Protein AF-A0A2N7JQX8-F1 (afdb_monomer_lite)

Organism: Vibrio splendidus (NCBI:txid29497)

Foldseek 3Di:
DVVLVLVQLVCCVVVVDRDPPVSVVVVVVCVVVVVVVVVVVVVVQCVVLVDDPPDDDDPSSVVSVVCCVCVVVVVVVVVVVVCCVPPVPCDPPNSVVSVVVVVVVVVVVVVVVVVVVPPDPDDDDDDDDDDD

Structure (mmCIF, N/CA/C/O backbone):
data_AF-A0A2N7JQX8-F1
#
_entry.id   AF-A0A2N7JQX8-F1
#
loop_
_atom_site.group_PDB
_atom_site.id
_atom_site.type_symbol
_atom_site.label_atom_id
_atom_site.label_alt_id
_atom_site.label_comp_id
_atom_site.label_asym_id
_atom_site.label_entity_id
_atom_site.label_seq_id
_atom_site.pdbx_PDB_ins_code
_atom_site.Cartn_x
_atom_site.Cartn_y
_atom_site.Cartn_z
_atom_site.occupancy
_atom_site.B_iso_or_equiv
_atom_site.auth_seq_id
_atom_site.auth_comp_id
_atom_site.auth_asym_id
_atom_site.auth_atom_id
_atom_site.pdbx_PDB_model_num
ATOM 1 N N . MET A 1 1 ? -12.143 3.657 2.463 1.00 58.44 1 MET A N 1
ATOM 2 C CA . MET A 1 1 ? -12.501 4.388 3.699 1.00 58.44 1 MET A CA 1
ATOM 3 C C . MET A 1 1 ? -13.500 3.610 4.537 1.00 58.44 1 MET A C 1
ATOM 5 O O . MET A 1 1 ? -13.236 3.457 5.716 1.00 58.44 1 MET A O 1
ATOM 9 N N . ILE A 1 2 ? -14.539 3.024 3.929 1.00 75.56 2 ILE A N 1
ATOM 10 C CA . ILE A 1 2 ? -15.515 2.152 4.616 1.00 75.56 2 ILE A CA 1
ATOM 11 C C . ILE A 1 2 ? -14.815 1.015 5.390 1.00 75.56 2 ILE A C 1
ATOM 13 O O . ILE A 1 2 ? -14.908 0.964 6.603 1.00 75.56 2 ILE A O 1
ATOM 17 N N . MET A 1 3 ? -13.924 0.269 4.729 1.00 79.44 3 MET A N 1
ATOM 18 C CA . MET A 1 3 ? -13.133 -0.812 5.351 1.00 79.44 3 MET A CA 1
ATOM 19 C C . MET A 1 3 ? -12.297 -0.402 6.578 1.00 79.44 3 MET A C 1
ATOM 21 O O . MET A 1 3 ? -11.980 -1.238 7.417 1.00 79.44 3 MET A O 1
ATOM 25 N N . VAL A 1 4 ? -11.870 0.864 6.653 1.00 79.12 4 VAL A N 1
ATOM 26 C CA . VAL A 1 4 ? -11.091 1.372 7.795 1.00 79.12 4 VAL A CA 1
ATOM 27 C C . VAL A 1 4 ? -12.031 1.737 8.940 1.00 79.12 4 VAL A C 1
ATOM 29 O O . VAL A 1 4 ? -11.726 1.423 10.087 1.00 79.12 4 VAL A O 1
ATOM 32 N N . ALA A 1 5 ? -13.189 2.328 8.635 1.00 81.75 5 ALA A N 1
ATOM 33 C CA . ALA A 1 5 ? -14.238 2.568 9.621 1.00 81.75 5 ALA A CA 1
ATOM 34 C C . ALA A 1 5 ? -14.723 1.247 10.246 1.00 81.75 5 ALA A C 1
ATOM 36 O O . ALA A 1 5 ? -14.739 1.141 11.467 1.00 81.75 5 ALA A O 1
ATOM 37 N N . ASP A 1 6 ? -14.928 0.199 9.440 1.00 81.69 6 ASP A N 1
ATOM 38 C CA . ASP A 1 6 ? -15.327 -1.131 9.926 1.00 81.69 6 ASP A CA 1
ATOM 39 C C . ASP A 1 6 ? -14.312 -1.717 10.925 1.00 81.69 6 ASP A C 1
ATOM 41 O O . ASP A 1 6 ? -14.673 -2.341 11.926 1.00 81.69 6 ASP A O 1
ATOM 45 N N . THR A 1 7 ? -13.012 -1.499 10.687 1.00 78.19 7 THR A N 1
ATOM 46 C CA . THR A 1 7 ? -11.964 -1.916 11.632 1.00 78.19 7 THR A CA 1
ATOM 47 C C . THR A 1 7 ? -11.912 -1.062 12.898 1.00 78.19 7 THR A C 1
ATOM 49 O O . THR A 1 7 ? -11.523 -1.574 13.948 1.00 78.19 7 THR A O 1
ATOM 52 N N . VAL A 1 8 ? -12.306 0.213 12.827 1.00 80.88 8 VAL A N 1
ATOM 53 C CA . VAL A 1 8 ? -12.420 1.094 14.000 1.00 80.88 8 VAL A CA 1
ATOM 54 C C . VAL A 1 8 ? -13.612 0.680 14.859 1.00 80.88 8 VAL A C 1
ATOM 56 O O . VAL A 1 8 ? -13.453 0.563 16.072 1.00 80.88 8 VAL A O 1
ATOM 59 N N . ASP A 1 9 ? -14.754 0.378 14.244 1.00 81.56 9 ASP A N 1
ATOM 60 C CA . ASP A 1 9 ? -15.951 -0.117 14.930 1.00 81.56 9 ASP A CA 1
ATOM 61 C C . ASP A 1 9 ? -15.685 -1.479 15.596 1.00 81.56 9 ASP A C 1
ATOM 63 O O . ASP A 1 9 ? -16.040 -1.696 16.756 1.00 81.56 9 ASP A O 1
ATOM 67 N N . TYR A 1 10 ? -14.946 -2.373 14.929 1.00 78.31 10 TYR A N 1
ATOM 68 C CA . TYR A 1 10 ? -14.4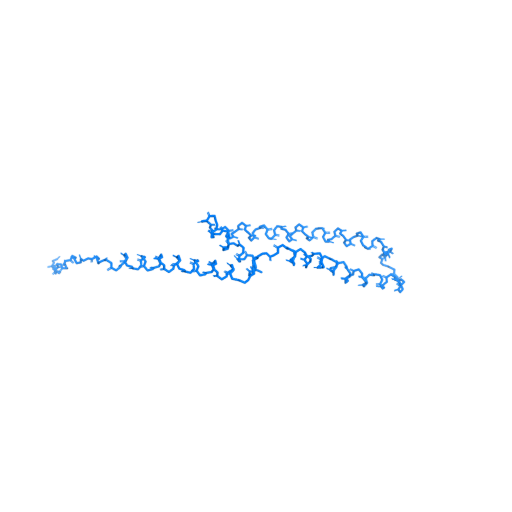57 -3.607 15.553 1.00 78.31 10 TYR A CA 1
ATOM 69 C C . TYR A 1 10 ? -13.516 -3.343 16.744 1.00 78.31 10 TYR A C 1
ATOM 71 O O . TYR A 1 10 ? -13.578 -4.034 17.766 1.00 78.31 10 TYR A O 1
ATOM 79 N N . GLY A 1 11 ? -12.642 -2.340 16.629 1.00 79.62 11 GLY A N 1
ATOM 80 C CA . GLY A 1 11 ? -11.785 -1.888 17.722 1.00 79.62 11 GLY A CA 1
ATOM 81 C C . GLY A 1 11 ? -12.593 -1.377 18.915 1.00 79.62 11 GLY A C 1
ATOM 82 O O . GLY A 1 11 ? -12.306 -1.761 20.046 1.00 79.62 11 GLY A O 1
ATOM 83 N N . GLU A 1 12 ? -13.643 -0.591 18.673 1.00 82.19 12 GLU A N 1
ATOM 84 C CA . GLU A 1 12 ? -14.563 -0.115 19.710 1.00 82.19 12 GLU A CA 1
ATOM 85 C C . GLU A 1 12 ? -15.283 -1.284 20.396 1.00 82.19 12 GLU A C 1
ATOM 87 O O . GLU A 1 12 ? -15.343 -1.329 21.625 1.00 82.19 12 GLU A O 1
ATOM 92 N N . PHE A 1 13 ? -15.762 -2.265 19.624 1.00 76.75 13 PHE A N 1
ATOM 93 C CA . PHE A 1 13 ? -16.425 -3.460 20.149 1.00 76.75 13 PHE A CA 1
ATOM 94 C C . PHE A 1 13 ? -15.525 -4.260 21.102 1.00 76.75 13 PHE A C 1
ATOM 96 O O . PHE A 1 13 ? -15.981 -4.744 22.136 1.00 76.75 13 PHE A O 1
ATOM 103 N N . LYS A 1 14 ? -14.232 -4.390 20.783 1.00 77.62 14 LYS A N 1
ATOM 104 C CA . LYS A 1 14 ? -13.303 -5.226 21.560 1.00 77.62 14 LYS A CA 1
ATOM 105 C C . LYS A 1 14 ? -12.561 -4.480 22.670 1.00 77.62 14 LYS A C 1
ATOM 107 O O . LYS A 1 14 ? -12.193 -5.095 23.667 1.00 77.62 14 LYS A O 1
ATOM 112 N N . LEU A 1 15 ? -12.301 -3.188 22.484 1.00 78.44 15 LEU A N 1
ATOM 113 C CA . LEU A 1 15 ? -11.475 -2.364 23.372 1.00 78.44 15 LEU A CA 1
ATOM 114 C C . LEU A 1 15 ? -12.299 -1.351 24.187 1.00 78.44 15 LEU A C 1
ATOM 116 O O . LEU A 1 15 ? -11.774 -0.750 25.120 1.00 78.44 1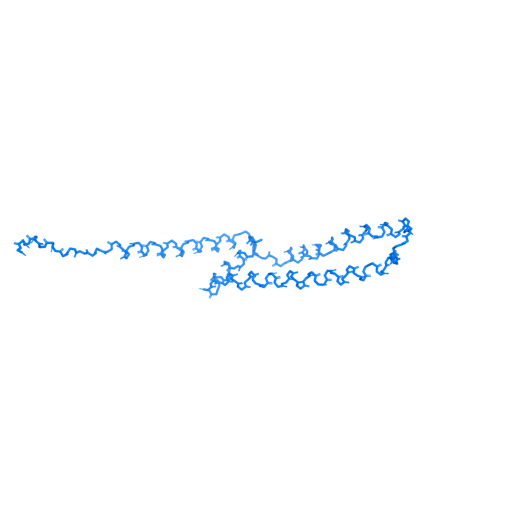5 LEU A O 1
ATOM 120 N N . GLY A 1 16 ? -13.577 -1.145 23.850 1.00 71.25 16 GLY A N 1
ATOM 121 C CA . GLY A 1 16 ? -14.501 -0.251 24.556 1.00 71.25 16 GLY A CA 1
ATOM 122 C C . GLY A 1 16 ? -14.276 1.248 24.321 1.00 71.25 16 GLY A C 1
ATOM 123 O O . GLY A 1 16 ? -15.044 2.059 24.836 1.00 71.25 16 GLY A O 1
ATOM 124 N N . SER A 1 17 ? -13.253 1.632 23.549 1.00 72.50 17 SER A N 1
ATOM 125 C CA . SER A 1 17 ? -12.908 3.023 23.229 1.00 72.50 17 SER A CA 1
ATOM 126 C C . SER A 1 17 ? -12.777 3.224 21.717 1.00 72.50 17 SER A C 1
ATOM 128 O O . SER A 1 17 ? -12.204 2.385 21.021 1.00 72.50 17 SER A O 1
ATOM 130 N N . ARG A 1 18 ? -13.319 4.336 21.209 1.00 77.56 18 ARG A N 1
ATOM 131 C CA . ARG A 1 18 ? -13.374 4.671 19.780 1.00 77.56 18 ARG A CA 1
ATOM 132 C C . ARG A 1 18 ? -12.116 5.451 19.372 1.00 77.56 18 ARG A C 1
ATOM 134 O O . ARG A 1 18 ? -11.917 6.583 19.805 1.00 77.56 18 ARG A O 1
ATOM 141 N N . CYS A 1 19 ? -11.264 4.854 18.535 1.00 78.75 19 CYS A N 1
ATOM 142 C CA . CYS A 1 19 ? -9.976 5.429 18.107 1.00 78.75 19 CYS A CA 1
ATOM 143 C C . CYS A 1 19 ? -9.946 5.795 16.609 1.00 78.75 19 CYS A C 1
ATOM 145 O O . CYS A 1 19 ? -9.069 5.354 15.864 1.00 78.75 19 CYS A O 1
ATOM 147 N N . GLU A 1 20 ? -10.894 6.614 16.153 1.00 83.62 20 GLU A N 1
ATOM 148 C CA . GLU A 1 20 ? -11.010 7.028 14.741 1.00 83.62 20 GLU A CA 1
ATOM 149 C C . GLU A 1 20 ? -9.797 7.820 14.235 1.00 83.62 20 GLU A C 1
ATOM 151 O O . GLU A 1 20 ? -9.260 7.546 13.159 1.00 83.62 20 GLU A O 1
ATOM 156 N N . SER A 1 21 ? -9.345 8.803 15.021 1.00 85.19 21 SER A N 1
ATOM 157 C CA . SER A 1 21 ? -8.291 9.737 14.613 1.00 85.19 21 SER A CA 1
ATOM 158 C C . SER A 1 21 ? -6.941 9.043 14.439 1.00 85.19 21 SER A C 1
ATOM 160 O O . SER A 1 21 ? -6.205 9.341 13.495 1.00 85.19 21 SER A O 1
ATOM 162 N N . THR A 1 22 ? -6.627 8.071 15.296 1.00 85.81 22 THR A N 1
ATOM 163 C CA . THR A 1 22 ? -5.411 7.259 15.196 1.00 85.81 22 THR A CA 1
ATOM 164 C C . THR A 1 22 ? -5.422 6.408 13.929 1.00 85.81 22 THR A C 1
ATOM 166 O O . THR A 1 22 ? -4.429 6.400 13.203 1.00 85.81 22 THR A O 1
ATOM 169 N N . ALA A 1 23 ? -6.541 5.751 13.611 1.00 86.25 23 ALA A N 1
ATOM 170 C CA . ALA A 1 23 ? -6.654 4.913 12.417 1.00 86.25 23 ALA A CA 1
ATOM 171 C C . ALA A 1 23 ? -6.468 5.722 11.123 1.00 86.25 23 ALA A C 1
ATOM 173 O O . ALA A 1 23 ? -5.681 5.338 10.254 1.00 86.25 23 ALA A O 1
ATOM 174 N N . TYR A 1 24 ? -7.119 6.883 11.020 1.00 86.44 24 TYR A N 1
ATOM 175 C CA . TYR A 1 24 ? -6.997 7.748 9.844 1.00 86.44 24 TYR A CA 1
ATOM 176 C C . TYR A 1 24 ? -5.600 8.381 9.710 1.00 86.44 24 TYR A C 1
ATOM 178 O O . TYR A 1 24 ? -5.050 8.495 8.608 1.00 86.44 24 TYR A O 1
ATOM 186 N N . SER A 1 25 ? -4.980 8.743 10.838 1.00 90.06 25 SER A N 1
ATOM 187 C CA . SER A 1 25 ? -3.614 9.279 10.860 1.00 90.06 25 SER A CA 1
ATOM 188 C C . SER A 1 25 ? -2.596 8.246 10.379 1.00 90.06 25 SER A C 1
ATOM 190 O O . SER A 1 25 ? -1.758 8.554 9.530 1.00 90.06 25 SER A O 1
ATOM 192 N N . VAL A 1 26 ? -2.698 7.003 10.864 1.00 90.50 26 VAL A N 1
ATOM 193 C CA . VAL A 1 26 ? -1.834 5.893 10.434 1.00 90.50 26 VAL A CA 1
ATOM 194 C C . VAL A 1 26 ? -2.037 5.596 8.955 1.00 90.50 26 VAL A C 1
ATOM 196 O O . VAL A 1 26 ? -1.057 5.472 8.226 1.00 90.50 26 VAL A O 1
ATOM 199 N N . GLN A 1 27 ? -3.283 5.554 8.478 1.00 89.62 27 GLN A N 1
ATOM 200 C CA . GLN A 1 27 ? -3.566 5.372 7.056 1.00 89.62 27 GLN A CA 1
ATOM 201 C C . GLN A 1 27 ? -2.851 6.426 6.200 1.00 89.62 27 GLN A C 1
ATOM 203 O O . GLN A 1 27 ? -2.162 6.084 5.240 1.00 89.62 27 GLN A O 1
ATOM 208 N N . THR A 1 28 ? -2.971 7.703 6.566 1.00 91.12 28 THR A N 1
ATOM 209 C CA . THR A 1 28 ? -2.330 8.802 5.831 1.00 91.12 28 THR A CA 1
ATOM 210 C C . THR A 1 28 ? -0.804 8.702 5.877 1.00 91.12 28 THR A C 1
ATOM 212 O O . THR A 1 28 ? -0.139 8.909 4.861 1.00 91.12 28 THR A O 1
ATOM 215 N N . LEU A 1 29 ? -0.233 8.359 7.035 1.00 93.81 29 LEU A N 1
ATOM 216 C CA . LEU A 1 29 ? 1.206 8.146 7.191 1.00 93.81 29 LEU A CA 1
ATOM 217 C C . LEU A 1 29 ? 1.707 7.022 6.278 1.00 93.81 29 LEU A C 1
ATOM 219 O O . LEU 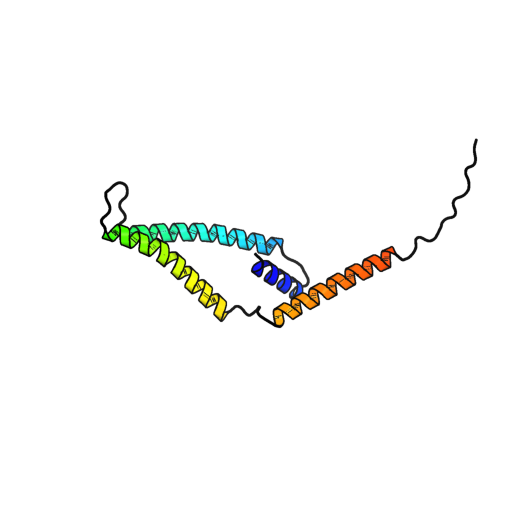A 1 29 ? 2.708 7.197 5.587 1.00 93.81 29 LEU A O 1
ATOM 223 N N . VAL A 1 30 ? 0.995 5.895 6.240 1.00 93.25 30 VAL A N 1
ATOM 224 C CA . VAL A 1 30 ? 1.338 4.742 5.400 1.00 93.25 30 VAL A CA 1
ATOM 225 C C . VAL A 1 30 ? 1.255 5.099 3.918 1.00 93.25 30 VAL A C 1
ATOM 227 O O . VAL A 1 30 ? 2.152 4.728 3.169 1.00 93.25 30 VAL A O 1
ATOM 230 N N . VAL A 1 31 ? 0.251 5.871 3.487 1.00 92.25 31 VAL A N 1
ATOM 231 C CA . VAL A 1 31 ? 0.159 6.355 2.096 1.00 92.25 31 VAL A CA 1
ATOM 232 C C . VAL A 1 31 ? 1.354 7.244 1.743 1.00 92.25 31 VAL A C 1
ATOM 234 O O . VAL A 1 31 ? 1.957 7.074 0.683 1.00 92.25 31 VAL A O 1
ATOM 237 N N . LYS A 1 32 ? 1.751 8.155 2.641 1.00 93.44 32 LYS A N 1
ATOM 238 C CA . LYS A 1 32 ? 2.927 9.015 2.431 1.00 93.44 32 LYS A CA 1
ATOM 239 C C . LYS A 1 32 ? 4.218 8.205 2.357 1.00 93.44 32 LYS A C 1
ATOM 241 O O . LYS A 1 32 ? 4.970 8.359 1.397 1.00 93.44 32 LYS A O 1
ATOM 246 N N . ALA A 1 33 ? 4.454 7.313 3.314 1.00 94.62 33 ALA A N 1
ATOM 247 C CA . ALA A 1 33 ? 5.610 6.421 3.292 1.00 94.62 33 ALA A CA 1
ATOM 248 C C . ALA A 1 33 ? 5.624 5.557 2.019 1.00 94.62 33 ALA A C 1
ATOM 250 O O . ALA A 1 33 ? 6.638 5.480 1.331 1.00 94.62 33 ALA A O 1
ATOM 251 N N . GLY A 1 34 ? 4.474 4.987 1.650 1.00 93.50 34 GLY A N 1
ATOM 252 C CA . GLY A 1 34 ? 4.294 4.185 0.442 1.00 93.50 34 GLY A CA 1
ATOM 253 C C . GLY A 1 34 ? 4.634 4.945 -0.836 1.00 93.50 34 GLY A C 1
ATOM 254 O O . GLY A 1 34 ? 5.272 4.383 -1.719 1.00 93.50 34 GLY A O 1
ATOM 255 N N . SER A 1 35 ? 4.292 6.233 -0.919 1.00 92.06 35 SER A N 1
ATOM 256 C CA . SER A 1 35 ? 4.641 7.064 -2.077 1.00 92.06 35 SER A CA 1
ATOM 257 C C . SER A 1 35 ? 6.155 7.245 -2.258 1.00 92.06 35 SER A C 1
ATOM 259 O O . SER A 1 35 ? 6.643 7.197 -3.387 1.00 92.06 35 SER A O 1
ATOM 261 N N . ALA A 1 36 ? 6.916 7.356 -1.163 1.00 93.88 36 ALA A N 1
ATOM 262 C CA . ALA A 1 36 ? 8.377 7.410 -1.221 1.00 93.88 36 ALA A CA 1
ATOM 263 C C . ALA A 1 36 ? 8.972 6.083 -1.720 1.00 93.88 36 ALA A C 1
ATOM 265 O O . ALA A 1 36 ? 9.839 6.082 -2.594 1.00 93.88 36 ALA A O 1
ATOM 266 N N . PHE A 1 37 ? 8.462 4.949 -1.227 1.00 93.81 37 PHE A N 1
ATOM 267 C CA . PHE A 1 37 ? 8.865 3.633 -1.727 1.00 93.81 37 PHE A CA 1
ATOM 268 C C . PHE A 1 37 ? 8.472 3.428 -3.194 1.00 93.81 37 PHE A C 1
ATOM 270 O O . PHE A 1 37 ? 9.259 2.883 -3.961 1.00 93.81 37 PHE A O 1
ATOM 277 N N . ALA A 1 38 ? 7.299 3.904 -3.618 1.00 91.44 38 ALA A N 1
ATOM 278 C CA . ALA A 1 38 ? 6.871 3.831 -5.011 1.00 91.44 38 ALA A CA 1
ATOM 279 C C . ALA A 1 38 ? 7.840 4.586 -5.933 1.00 91.44 38 ALA A C 1
ATOM 281 O O . ALA A 1 38 ? 8.293 4.024 -6.927 1.00 91.44 38 ALA A O 1
ATOM 282 N N . ALA A 1 39 ? 8.224 5.814 -5.571 1.00 91.81 39 ALA A N 1
ATOM 283 C CA . ALA A 1 39 ? 9.222 6.580 -6.317 1.00 91.81 39 ALA A CA 1
ATOM 284 C C . ALA A 1 39 ? 10.580 5.857 -6.375 1.00 91.81 39 ALA A C 1
ATOM 286 O O . ALA A 1 39 ? 11.197 5.789 -7.436 1.00 91.81 39 ALA A O 1
ATOM 287 N N . PHE A 1 40 ? 11.013 5.251 -5.266 1.00 93.44 40 PHE A N 1
ATOM 288 C CA . PHE A 1 40 ? 12.237 4.449 -5.218 1.00 93.44 40 PHE A CA 1
ATOM 289 C C . PHE A 1 40 ? 12.203 3.263 -6.198 1.00 93.44 40 PHE A C 1
ATOM 291 O O . PHE A 1 40 ? 13.139 3.082 -6.979 1.00 93.44 40 PHE A O 1
ATOM 298 N N . PHE A 1 41 ? 11.112 2.491 -6.218 1.00 91.31 41 PHE A N 1
ATOM 299 C CA . PHE A 1 41 ? 10.961 1.370 -7.151 1.00 91.31 41 PHE A CA 1
ATOM 300 C C . PHE A 1 41 ? 10.869 1.821 -8.611 1.00 91.31 41 PHE A C 1
ATOM 302 O O . PHE A 1 41 ? 11.427 1.152 -9.479 1.00 91.31 41 PHE A O 1
ATOM 309 N N . ILE A 1 42 ? 10.223 2.956 -8.895 1.00 90.75 42 ILE A N 1
ATOM 310 C CA . ILE A 1 42 ? 10.178 3.531 -10.248 1.00 90.75 42 ILE A CA 1
ATOM 311 C C . ILE A 1 42 ? 11.591 3.881 -10.725 1.00 90.75 42 ILE A C 1
ATOM 313 O O . ILE A 1 42 ? 11.955 3.506 -11.837 1.00 90.75 42 ILE A O 1
ATOM 317 N N . CYS A 1 43 ? 12.410 4.520 -9.884 1.00 90.19 43 CYS A N 1
ATOM 318 C CA . CYS A 1 43 ? 13.795 4.838 -10.234 1.00 90.19 43 CYS A CA 1
ATOM 319 C C . CYS A 1 43 ? 14.606 3.583 -10.578 1.00 90.19 43 CYS A C 1
ATOM 321 O O . CYS A 1 43 ? 15.246 3.547 -11.625 1.00 90.19 43 CYS A O 1
ATOM 323 N N . ILE A 1 44 ? 14.531 2.535 -9.750 1.00 91.31 44 ILE A N 1
ATOM 324 C CA . ILE A 1 44 ? 15.216 1.259 -10.025 1.00 91.31 44 ILE A CA 1
ATOM 325 C C . ILE A 1 44 ? 14.730 0.650 -11.344 1.00 91.31 44 ILE A C 1
ATOM 327 O O . ILE A 1 44 ? 15.528 0.166 -12.144 1.00 91.31 44 ILE A O 1
ATOM 331 N N . SER A 1 45 ? 13.420 0.689 -11.580 1.00 88.75 45 SER A N 1
ATOM 332 C CA . SER A 1 45 ? 12.809 0.090 -12.766 1.00 88.75 45 SER A CA 1
ATOM 333 C C . SER A 1 45 ? 13.222 0.814 -14.052 1.00 88.75 45 SER A C 1
ATOM 335 O O . SER A 1 45 ? 13.463 0.163 -15.061 1.00 88.75 45 SER A O 1
ATOM 337 N N . LEU A 1 46 ? 13.364 2.143 -14.021 1.00 87.12 46 LEU A N 1
ATOM 338 C CA . LEU A 1 46 ? 13.858 2.925 -15.160 1.00 87.12 46 LEU A CA 1
ATOM 339 C C . LEU A 1 46 ? 15.330 2.635 -15.470 1.00 87.12 46 LEU A C 1
ATOM 341 O O . LEU A 1 46 ? 15.694 2.539 -16.641 1.00 87.12 46 LEU A O 1
ATOM 345 N N . THR A 1 47 ? 16.166 2.444 -14.444 1.00 86.62 47 THR A N 1
ATOM 346 C CA . THR A 1 47 ? 17.558 2.009 -14.637 1.00 86.62 47 THR A CA 1
ATOM 347 C C . THR A 1 47 ? 17.631 0.621 -15.273 1.00 86.62 47 THR A C 1
ATOM 349 O O . THR A 1 47 ? 18.493 0.388 -16.107 1.00 86.62 47 THR A O 1
ATOM 352 N N . ALA A 1 48 ? 16.713 -0.289 -14.937 1.00 83.81 48 ALA A N 1
ATOM 353 C CA . ALA A 1 48 ? 16.700 -1.645 -15.487 1.00 83.81 48 ALA A CA 1
ATOM 354 C C . ALA A 1 48 ? 16.314 -1.731 -16.979 1.00 83.81 48 ALA A C 1
ATOM 356 O O . ALA A 1 48 ? 16.568 -2.756 -17.602 1.00 83.81 48 ALA A O 1
ATOM 357 N N . VAL A 1 49 ? 15.694 -0.690 -17.547 1.00 85.12 49 VAL A N 1
ATOM 358 C CA . VAL A 1 49 ? 15.301 -0.623 -18.975 1.00 85.12 49 VAL A CA 1
ATOM 359 C C . VAL A 1 49 ? 16.254 0.267 -19.781 1.00 85.12 49 VAL A C 1
ATOM 361 O O . VAL A 1 49 ? 15.957 0.630 -20.916 1.00 85.12 49 VAL A O 1
ATOM 364 N N . ASP A 1 50 ? 17.399 0.632 -19.192 1.00 82.25 50 ASP A N 1
ATOM 365 C CA . ASP A 1 50 ? 18.412 1.501 -19.800 1.00 82.25 50 ASP A CA 1
ATOM 366 C C . ASP A 1 50 ? 17.809 2.802 -20.358 1.00 82.25 50 ASP A C 1
ATOM 368 O O . ASP A 1 50 ? 18.129 3.268 -21.453 1.00 82.25 50 ASP A O 1
ATOM 372 N N . TYR A 1 51 ? 16.893 3.403 -19.592 1.00 83.19 51 TYR A N 1
ATOM 373 C CA . TYR A 1 51 ? 16.269 4.663 -19.973 1.00 83.19 51 TYR A CA 1
ATOM 374 C C . TYR A 1 51 ? 17.310 5.789 -20.035 1.00 83.19 51 TYR A C 1
ATOM 376 O O . TYR A 1 51 ? 17.904 6.162 -19.019 1.00 83.19 51 TYR A O 1
ATOM 384 N N . VAL A 1 52 ? 17.472 6.391 -21.217 1.00 83.56 52 VAL A N 1
ATOM 385 C CA . VAL A 1 52 ? 18.308 7.580 -21.422 1.00 83.56 52 VAL A CA 1
ATOM 386 C C . VAL A 1 52 ? 17.413 8.789 -21.723 1.00 83.56 52 VAL A C 1
ATOM 388 O O . VAL A 1 52 ? 16.625 8.758 -22.673 1.00 83.56 52 VAL A O 1
ATOM 391 N N . PRO A 1 53 ? 17.499 9.873 -20.932 1.00 83.06 53 PRO A N 1
ATOM 392 C CA . PRO A 1 53 ? 16.699 11.069 -21.157 1.00 83.06 53 PRO A CA 1
ATOM 393 C C . PRO A 1 53 ? 17.195 11.865 -22.373 1.00 83.06 53 PRO A C 1
ATOM 395 O O . PRO A 1 53 ? 18.386 11.891 -22.672 1.00 83.06 53 PRO A O 1
ATOM 398 N N . ASN A 1 54 ? 16.282 12.608 -23.004 1.00 82.50 54 ASN A N 1
ATOM 399 C CA . ASN A 1 54 ? 16.569 13.580 -24.071 1.00 82.50 54 ASN A CA 1
ATOM 400 C C . ASN A 1 54 ? 17.163 12.997 -25.369 1.00 82.50 54 ASN A C 1
ATOM 402 O O . ASN A 1 54 ? 17.755 13.742 -26.149 1.00 82.50 54 ASN A O 1
ATOM 406 N N . ILE A 1 55 ? 16.986 11.698 -25.618 1.00 87.06 55 ILE A N 1
ATOM 407 C CA . ILE A 1 55 ? 17.319 11.048 -26.893 1.00 87.06 55 ILE A CA 1
ATOM 408 C C . ILE A 1 55 ? 16.115 10.265 -27.428 1.00 87.06 55 ILE A C 1
ATOM 410 O O . ILE A 1 55 ? 15.209 9.925 -26.662 1.00 87.06 55 ILE A O 1
ATOM 414 N N . GLU A 1 56 ? 16.100 9.966 -28.731 1.00 83.38 56 GLU A N 1
ATOM 415 C CA . GLU A 1 56 ? 15.118 9.030 -29.289 1.00 83.38 56 GLU A CA 1
ATOM 416 C C . GLU A 1 56 ? 15.321 7.639 -28.677 1.00 83.38 56 GLU A C 1
ATOM 418 O O . GLU A 1 56 ? 16.414 7.073 -28.716 1.00 83.38 56 GLU A O 1
ATOM 423 N N . GLN A 1 57 ? 14.258 7.106 -28.076 1.00 80.12 57 GLN A N 1
ATOM 424 C CA . GLN A 1 57 ? 14.269 5.794 -27.438 1.00 80.12 57 GLN A CA 1
ATOM 425 C C . GLN A 1 57 ? 14.026 4.697 -28.466 1.00 80.12 57 GLN A C 1
ATOM 427 O O . GLN A 1 57 ? 13.211 4.854 -29.378 1.00 80.12 57 GLN A O 1
ATOM 432 N N . SER A 1 58 ? 14.694 3.557 -28.286 1.00 85.81 58 SER A N 1
ATOM 433 C CA . SER A 1 58 ? 14.442 2.392 -29.125 1.00 85.81 58 SER A CA 1
ATOM 434 C C . SER A 1 58 ? 13.005 1.879 -28.913 1.00 85.81 58 SER A C 1
ATOM 436 O O . SER A 1 58 ? 12.440 2.035 -27.822 1.00 85.81 58 SER A O 1
ATOM 438 N N . PRO A 1 59 ? 12.400 1.221 -29.918 1.00 85.50 59 PRO A N 1
ATOM 439 C CA . PRO A 1 59 ? 11.081 0.602 -29.769 1.00 85.50 59 PRO A CA 1
ATOM 440 C C . PRO A 1 59 ? 11.007 -0.383 -28.589 1.00 85.50 59 PRO A C 1
ATOM 442 O O . PRO A 1 59 ? 9.962 -0.519 -27.954 1.00 85.50 59 PRO A O 1
ATOM 445 N N . GLU A 1 60 ? 12.126 -1.037 -28.271 1.00 84.94 60 GLU A N 1
ATOM 446 C CA . GLU A 1 60 ? 12.260 -1.990 -27.165 1.00 84.94 60 GLU A CA 1
ATOM 447 C C . GLU A 1 60 ? 12.192 -1.293 -25.797 1.00 84.94 60 GLU A C 1
ATOM 449 O O . GLU A 1 60 ? 11.458 -1.744 -24.917 1.00 84.94 60 GLU A O 1
ATOM 454 N N . THR A 1 61 ? 12.874 -0.154 -25.629 1.00 84.94 61 THR A N 1
ATOM 455 C CA . THR A 1 61 ? 12.821 0.662 -24.402 1.00 84.94 61 THR A CA 1
ATOM 456 C C . THR A 1 61 ? 11.411 1.206 -24.160 1.00 84.94 61 THR A C 1
ATOM 458 O O . THR A 1 61 ? 10.908 1.143 -23.037 1.00 84.94 61 THR A O 1
ATOM 461 N N . VAL A 1 62 ? 10.730 1.679 -25.212 1.00 86.50 62 VAL A N 1
ATOM 462 C CA . VAL A 1 62 ? 9.347 2.182 -25.118 1.00 86.50 62 VAL A CA 1
ATOM 463 C C . VAL A 1 62 ? 8.389 1.076 -24.672 1.00 86.50 62 VAL A C 1
ATOM 465 O O . V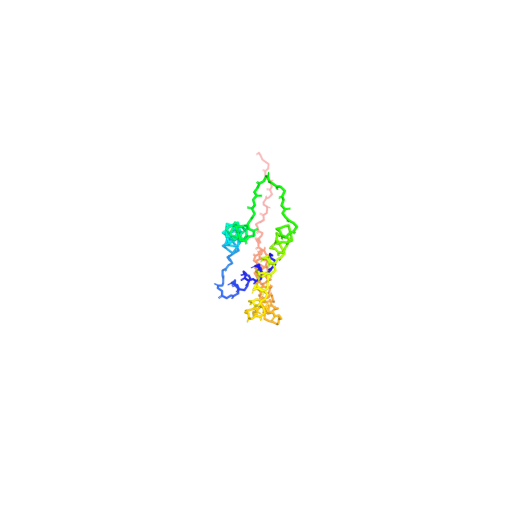AL A 1 62 ? 7.562 1.293 -23.782 1.00 86.50 62 VAL A O 1
ATOM 468 N N . PHE A 1 63 ? 8.519 -0.124 -25.242 1.00 88.31 63 PHE A N 1
ATOM 469 C CA . PHE A 1 63 ? 7.733 -1.283 -24.821 1.00 88.31 63 PHE A CA 1
ATOM 470 C C . PHE A 1 63 ? 8.037 -1.676 -23.365 1.00 88.31 63 PHE A C 1
ATOM 472 O O . PHE A 1 63 ? 7.115 -1.875 -22.574 1.00 88.31 63 PHE A O 1
ATOM 479 N N . GLY A 1 64 ? 9.314 -1.693 -22.969 1.00 86.94 64 GLY A N 1
ATOM 480 C CA . GLY A 1 64 ? 9.734 -1.970 -21.592 1.00 86.94 64 GLY A CA 1
ATOM 481 C C . GLY A 1 64 ? 9.141 -0.992 -20.571 1.00 86.94 64 GLY A C 1
ATOM 482 O O . GLY A 1 64 ? 8.638 -1.413 -19.526 1.00 86.94 64 GLY A O 1
ATOM 483 N N . MET A 1 65 ? 9.102 0.305 -20.889 1.00 87.44 65 MET A N 1
ATOM 484 C CA . MET A 1 65 ? 8.468 1.320 -20.039 1.00 87.44 65 MET A CA 1
ATOM 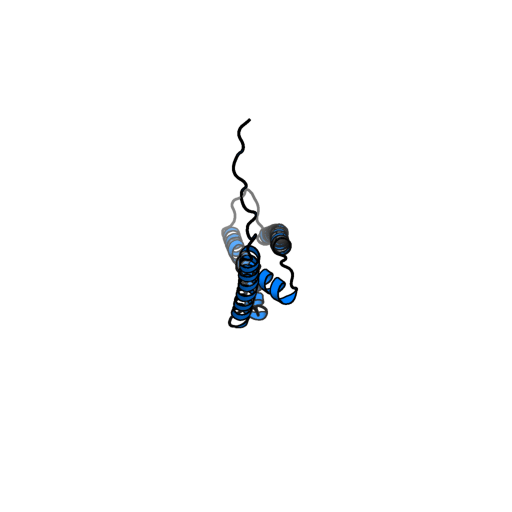485 C C . MET A 1 65 ? 6.961 1.093 -19.877 1.00 87.44 65 MET A C 1
ATOM 487 O O . MET A 1 65 ? 6.443 1.172 -18.759 1.00 87.44 65 MET A O 1
ATOM 491 N N . GLN A 1 66 ? 6.254 0.779 -20.967 1.00 88.69 66 GLN A N 1
ATOM 492 C CA . GLN A 1 66 ? 4.821 0.462 -20.922 1.00 88.69 66 GLN A CA 1
ATOM 493 C C . GLN A 1 66 ? 4.551 -0.777 -20.061 1.00 88.69 66 GLN A C 1
ATOM 495 O O . GLN A 1 66 ? 3.637 -0.773 -19.231 1.00 88.69 66 GLN A O 1
ATOM 500 N N . CYS A 1 67 ? 5.383 -1.812 -20.195 1.00 89.19 67 CYS A N 1
ATOM 501 C CA . CYS A 1 67 ? 5.297 -3.012 -19.373 1.00 89.19 67 CYS A CA 1
ATOM 502 C C . CYS A 1 67 ? 5.507 -2.716 -17.886 1.00 89.19 67 CYS A C 1
ATOM 504 O O . CYS A 1 67 ? 4.771 -3.258 -17.069 1.00 89.19 67 CYS A O 1
ATOM 506 N N . ILE A 1 68 ? 6.448 -1.848 -17.510 1.00 88.94 68 ILE A N 1
ATOM 507 C CA . ILE A 1 68 ? 6.686 -1.491 -16.100 1.00 88.94 68 ILE A CA 1
ATOM 508 C C . ILE A 1 68 ? 5.529 -0.681 -15.521 1.00 88.94 68 ILE A C 1
ATOM 510 O O . ILE A 1 68 ? 5.122 -0.931 -14.385 1.00 88.94 68 ILE A O 1
ATOM 514 N N . MET A 1 69 ? 4.972 0.253 -16.297 1.00 88.44 69 MET A N 1
ATOM 515 C CA . MET A 1 69 ? 3.859 1.097 -15.858 1.00 88.44 69 MET A CA 1
ATOM 516 C C . MET A 1 69 ? 2.628 0.270 -15.465 1.00 88.44 69 MET A C 1
ATOM 518 O O . MET A 1 69 ? 1.914 0.644 -14.539 1.00 88.44 69 MET A O 1
ATOM 522 N N . VAL A 1 70 ? 2.395 -0.863 -16.133 1.00 90.94 70 VAL A N 1
ATOM 523 C CA . VAL A 1 70 ? 1.290 -1.784 -15.815 1.00 90.94 70 VAL A CA 1
ATOM 524 C C . VAL A 1 70 ? 1.733 -2.891 -14.856 1.00 90.94 70 VAL A C 1
ATOM 526 O O . VAL A 1 70 ? 1.025 -3.214 -13.904 1.00 90.94 70 VAL A O 1
ATOM 529 N N . GLY A 1 71 ? 2.912 -3.463 -15.083 1.00 90.69 71 GLY A N 1
ATOM 530 C CA . GLY A 1 71 ? 3.423 -4.630 -14.371 1.00 90.69 71 GLY A CA 1
ATOM 531 C C . GLY A 1 71 ? 3.739 -4.349 -12.908 1.00 90.69 71 GLY A C 1
ATOM 532 O O . GLY A 1 71 ? 3.365 -5.146 -12.048 1.00 90.69 71 GLY A O 1
ATOM 533 N N . LEU A 1 72 ? 4.363 -3.206 -12.601 1.00 90.31 72 LEU A N 1
ATOM 534 C CA . LEU A 1 72 ? 4.727 -2.865 -11.226 1.00 90.31 72 LEU A CA 1
ATOM 535 C C . LEU A 1 72 ? 3.471 -2.651 -10.353 1.00 90.31 72 LEU A C 1
ATOM 537 O O . LEU A 1 72 ? 3.366 -3.322 -9.322 1.00 90.31 72 LEU A O 1
ATOM 541 N N . PRO A 1 73 ? 2.466 -1.832 -10.742 1.00 91.00 73 PRO A N 1
ATOM 542 C CA . PRO A 1 73 ? 1.219 -1.743 -9.982 1.00 91.00 73 PRO A CA 1
ATOM 543 C C . PRO A 1 73 ? 0.469 -3.075 -9.908 1.00 91.00 73 PRO A C 1
ATOM 545 O O . PRO A 1 73 ? 0.000 -3.439 -8.830 1.00 91.00 73 PRO A O 1
ATOM 548 N N . ALA A 1 74 ? 0.383 -3.828 -11.012 1.00 93.44 74 ALA A N 1
ATOM 549 C CA . ALA A 1 74 ? -0.306 -5.118 -11.036 1.00 93.44 74 ALA A CA 1
ATOM 550 C C . ALA A 1 74 ? 0.302 -6.118 -10.043 1.00 93.44 74 ALA A C 1
ATOM 552 O O . ALA A 1 74 ? -0.433 -6.814 -9.343 1.00 93.44 74 ALA A O 1
ATOM 553 N N . PHE A 1 75 ? 1.630 -6.148 -9.924 1.00 92.62 75 PHE A N 1
ATOM 554 C CA . PHE A 1 75 ? 2.334 -6.985 -8.957 1.00 92.62 75 PHE A CA 1
ATOM 555 C C . PHE A 1 75 ? 1.981 -6.624 -7.506 1.00 92.62 75 PHE A C 1
ATOM 557 O O . PHE A 1 75 ? 1.601 -7.501 -6.726 1.00 92.62 75 PHE A O 1
ATOM 564 N N . PHE A 1 76 ? 2.029 -5.338 -7.141 1.00 92.00 76 PHE A N 1
ATOM 565 C CA . PHE A 1 76 ? 1.643 -4.898 -5.795 1.00 92.00 76 PHE A CA 1
ATOM 566 C C . PHE A 1 76 ? 0.159 -5.159 -5.498 1.00 92.00 76 PHE A C 1
ATOM 568 O O . PHE A 1 76 ? -0.180 -5.580 -4.390 1.00 92.00 76 PHE A O 1
ATOM 575 N N . PHE A 1 77 ? -0.723 -4.984 -6.487 1.00 92.81 77 PHE A N 1
ATOM 576 C CA . PHE A 1 77 ? -2.138 -5.337 -6.360 1.00 92.81 77 PHE A CA 1
ATOM 577 C C . PHE A 1 77 ? -2.350 -6.838 -6.165 1.00 92.81 77 PHE A C 1
ATOM 579 O O . PHE A 1 77 ? -3.156 -7.225 -5.321 1.00 92.81 77 PHE A O 1
ATOM 586 N N . ALA A 1 78 ? -1.619 -7.687 -6.888 1.00 94.25 78 ALA A N 1
ATOM 587 C CA . ALA A 1 78 ? -1.702 -9.134 -6.728 1.00 94.25 78 ALA A CA 1
ATOM 588 C C . ALA A 1 78 ? -1.299 -9.563 -5.308 1.00 94.25 78 ALA A C 1
ATOM 590 O O . ALA A 1 78 ? -2.007 -10.352 -4.682 1.00 94.25 78 ALA A O 1
ATOM 591 N N . ILE A 1 79 ? -0.222 -8.992 -4.757 1.00 92.94 79 ILE A N 1
ATOM 592 C CA . ILE A 1 79 ? 0.184 -9.232 -3.364 1.00 92.94 79 ILE A CA 1
ATOM 593 C C . ILE A 1 79 ? -0.916 -8.791 -2.394 1.00 92.94 79 ILE A C 1
ATOM 595 O O . ILE A 1 79 ? -1.298 -9.558 -1.508 1.00 92.94 79 ILE A O 1
ATOM 599 N N . ALA A 1 80 ? -1.453 -7.579 -2.567 1.00 89.00 80 ALA A N 1
ATOM 600 C CA . ALA A 1 80 ? -2.525 -7.064 -1.720 1.00 89.00 80 ALA A CA 1
ATOM 601 C C . ALA A 1 80 ? -3.765 -7.973 -1.754 1.00 89.00 80 ALA A C 1
ATOM 603 O O . ALA A 1 80 ? -4.356 -8.257 -0.713 1.00 89.00 80 ALA A O 1
ATOM 604 N N . LEU A 1 81 ? -4.116 -8.486 -2.933 1.00 89.81 81 LEU A N 1
ATOM 605 C CA . LEU A 1 81 ? -5.236 -9.396 -3.147 1.00 89.81 81 LEU A CA 1
ATOM 606 C C . LEU A 1 81 ? -5.004 -10.765 -2.487 1.00 89.81 81 LEU A C 1
ATOM 608 O O . LEU A 1 81 ? -5.910 -11.293 -1.846 1.00 89.81 81 LEU A O 1
ATOM 612 N N . ILE A 1 82 ? -3.790 -11.317 -2.556 1.00 91.06 82 ILE A N 1
ATOM 613 C CA . ILE A 1 82 ? -3.430 -12.558 -1.849 1.00 91.06 82 ILE A CA 1
ATOM 614 C C . ILE A 1 82 ? -3.554 -12.375 -0.332 1.00 91.06 82 ILE A C 1
ATOM 616 O O . ILE A 1 82 ? -4.133 -13.224 0.351 1.00 91.06 82 ILE A O 1
ATOM 620 N N . ILE A 1 83 ? -3.038 -11.265 0.203 1.00 87.69 83 ILE A N 1
ATOM 621 C CA . ILE A 1 83 ? -3.144 -10.942 1.632 1.00 87.69 83 ILE A CA 1
ATOM 622 C C . ILE A 1 83 ? -4.614 -10.796 2.030 1.00 87.69 83 ILE A C 1
ATOM 624 O O . ILE A 1 83 ? -5.026 -11.347 3.052 1.00 87.69 83 ILE A O 1
ATOM 628 N N . TYR A 1 84 ? -5.410 -10.112 1.207 1.00 84.69 84 TYR A N 1
ATOM 629 C CA . TYR A 1 84 ? -6.841 -9.944 1.423 1.00 84.69 84 TYR A CA 1
ATOM 630 C C . TYR A 1 84 ? -7.556 -11.295 1.523 1.00 84.69 84 TYR A C 1
ATOM 632 O O . TYR A 1 84 ? -8.169 -11.589 2.547 1.00 84.69 84 TYR A O 1
ATOM 640 N N . PHE A 1 85 ? -7.406 -12.170 0.526 1.00 82.44 85 PHE A N 1
ATOM 641 C CA . PHE A 1 85 ? -8.058 -13.481 0.543 1.00 82.44 85 PHE A CA 1
ATOM 642 C C . PHE A 1 85 ? -7.596 -14.379 1.695 1.00 82.44 85 PHE A C 1
ATOM 644 O O . PHE A 1 85 ? -8.375 -15.199 2.178 1.00 82.44 85 PHE A O 1
ATOM 651 N N . ARG A 1 86 ? -6.345 -14.248 2.153 1.00 80.25 86 ARG A N 1
ATOM 652 C CA . ARG A 1 86 ? -5.804 -15.103 3.217 1.00 80.25 86 ARG A CA 1
ATOM 653 C C . ARG A 1 86 ? -6.158 -14.634 4.630 1.00 80.25 86 ARG A C 1
ATOM 655 O O . ARG A 1 86 ? -6.359 -15.481 5.497 1.00 80.25 86 ARG A O 1
ATOM 662 N N . PHE A 1 87 ? -6.174 -13.327 4.887 1.00 74.94 87 PHE A N 1
ATOM 663 C CA . PHE A 1 87 ? -6.231 -12.781 6.250 1.00 74.94 87 PHE A CA 1
ATOM 664 C C . PHE A 1 87 ? -7.498 -11.985 6.560 1.00 74.94 87 PHE A C 1
ATOM 666 O O . PHE A 1 87 ? -7.746 -11.686 7.732 1.00 74.94 87 PHE A O 1
ATOM 673 N N . TYR A 1 88 ? -8.317 -11.645 5.561 1.00 67.88 88 TYR A N 1
ATOM 674 C CA . TYR A 1 88 ? -9.509 -10.839 5.793 1.00 67.88 88 TYR A CA 1
ATOM 675 C C . TYR A 1 88 ? -10.640 -11.679 6.408 1.00 67.88 88 TYR A C 1
ATOM 677 O O . TYR A 1 88 ? -11.447 -12.300 5.724 1.00 67.88 88 TYR A O 1
ATOM 685 N N . LYS A 1 89 ? -10.669 -11.708 7.746 1.00 60.28 89 LYS A N 1
ATOM 686 C CA . LYS A 1 89 ? -11.656 -12.428 8.572 1.00 60.28 89 LYS A CA 1
ATOM 687 C C . LYS A 1 89 ? -12.941 -11.638 8.856 1.00 60.28 89 LYS A C 1
ATOM 689 O O . LYS A 1 89 ? -13.852 -12.176 9.478 1.00 60.28 89 LYS A O 1
ATOM 694 N N . LEU A 1 90 ? -13.009 -10.375 8.434 1.00 58.88 90 LEU A N 1
ATOM 695 C CA . LEU A 1 90 ? -14.117 -9.464 8.723 1.00 58.88 90 LEU A CA 1
ATOM 696 C C . LEU A 1 90 ? -15.172 -9.535 7.606 1.00 58.88 90 LEU A C 1
ATOM 698 O O . LEU A 1 90 ? -15.386 -8.571 6.883 1.00 58.88 90 LEU A O 1
ATOM 702 N N . ASN A 1 91 ? -15.772 -10.708 7.390 1.00 57.09 91 ASN A N 1
ATOM 703 C CA . ASN A 1 91 ? -16.763 -10.881 6.328 1.00 57.09 91 ASN A CA 1
ATOM 704 C C . ASN A 1 91 ? -17.970 -11.703 6.808 1.00 57.09 91 ASN A C 1
ATOM 706 O O . ASN A 1 91 ? -17.815 -12.666 7.562 1.00 57.09 91 ASN A O 1
ATOM 710 N N . GLY A 1 92 ? -19.172 -11.315 6.379 1.00 68.12 92 GLY A N 1
ATOM 711 C CA . GLY A 1 92 ? -20.429 -12.001 6.697 1.00 68.12 92 GLY A CA 1
ATOM 712 C C . GLY A 1 92 ? -20.949 -11.772 8.124 1.00 68.12 92 GLY A C 1
ATOM 713 O O . GLY A 1 92 ? -20.942 -10.654 8.635 1.00 68.12 92 GLY A O 1
ATOM 714 N N . ALA A 1 93 ? -21.414 -12.847 8.771 1.00 62.72 93 ALA A N 1
ATOM 715 C CA . ALA A 1 93 ? -22.186 -12.800 10.021 1.00 62.72 93 ALA A CA 1
ATOM 716 C C . ALA A 1 93 ? -21.484 -12.084 11.190 1.00 62.72 93 ALA A C 1
ATOM 718 O O . ALA A 1 93 ? -22.150 -11.504 12.041 1.00 62.72 93 ALA A O 1
ATOM 719 N N . TYR A 1 94 ? -20.149 -12.093 11.227 1.00 69.38 94 TYR A N 1
ATOM 720 C CA . TYR A 1 94 ? -19.389 -11.428 12.287 1.00 69.38 94 TYR A CA 1
ATOM 721 C C . TYR A 1 94 ? -19.431 -9.900 12.180 1.00 69.38 94 TYR A C 1
ATOM 723 O O . TYR A 1 94 ? -19.508 -9.212 13.192 1.00 69.38 94 TYR A O 1
ATOM 731 N N . HIS A 1 95 ? -19.418 -9.365 10.956 1.00 72.44 95 HIS A N 1
ATOM 732 C CA . HIS A 1 95 ? -19.539 -7.926 10.733 1.00 72.44 95 HIS A CA 1
ATOM 733 C C . HIS A 1 95 ? -20.946 -7.432 11.101 1.00 72.44 95 HIS A C 1
ATOM 735 O O . HIS A 1 95 ? -21.076 -6.416 11.778 1.00 72.44 95 HIS A O 1
ATOM 741 N N . GLN A 1 96 ? -21.977 -8.211 10.750 1.00 72.06 96 GLN A N 1
ATOM 742 C CA . GLN A 1 96 ? -23.367 -7.916 11.105 1.00 72.06 96 GLN A CA 1
ATOM 743 C C . GLN A 1 96 ? -23.575 -7.882 12.629 1.00 72.06 96 GLN A C 1
ATOM 745 O O . GLN A 1 96 ? -24.129 -6.924 13.148 1.00 72.06 96 GLN A O 1
ATOM 750 N N . GLN A 1 97 ? -23.034 -8.866 13.360 1.00 77.50 97 GLN A N 1
ATOM 751 C CA . GLN A 1 97 ? -23.111 -8.906 14.829 1.00 77.50 97 GLN A CA 1
ATOM 752 C C . GLN A 1 97 ? -22.480 -7.679 15.499 1.00 77.50 97 GLN A C 1
ATOM 754 O O . GLN A 1 97 ? -22.988 -7.200 16.510 1.00 77.50 97 GLN A O 1
ATOM 759 N N . ILE A 1 98 ? -21.367 -7.177 14.953 1.00 78.75 98 ILE A N 1
ATOM 760 C CA . ILE A 1 98 ? -20.707 -5.973 15.473 1.00 78.75 98 ILE A CA 1
ATOM 761 C C . ILE A 1 98 ? -21.593 -4.744 15.241 1.00 78.75 98 ILE A C 1
ATOM 763 O O . ILE A 1 98 ? -21.774 -3.957 16.169 1.00 78.75 98 ILE A O 1
ATOM 767 N N . GLN A 1 99 ? -22.164 -4.598 14.040 1.00 79.38 99 GLN A N 1
ATOM 768 C CA . GLN A 1 99 ? -23.078 -3.498 13.719 1.00 79.38 99 GLN A CA 1
ATOM 769 C C . GLN A 1 99 ? -24.314 -3.511 14.623 1.00 79.38 99 GLN A C 1
ATOM 771 O O . GLN A 1 99 ? -24.607 -2.495 15.248 1.00 79.38 99 GLN A O 1
ATOM 776 N N . ASP A 1 100 ? -24.969 -4.665 14.764 1.00 80.31 100 ASP A N 1
ATOM 777 C CA . ASP A 1 100 ? -26.170 -4.815 15.591 1.00 80.31 100 ASP A CA 1
ATOM 778 C C . ASP A 1 100 ? -25.886 -4.446 17.061 1.00 80.31 100 ASP A C 1
ATOM 780 O O . ASP A 1 100 ? -26.638 -3.688 17.676 1.00 80.31 100 ASP A O 1
ATOM 784 N N . HIS A 1 101 ? -24.753 -4.902 17.611 1.00 80.81 101 HIS A N 1
ATOM 785 C CA . HIS A 1 101 ? -24.350 -4.589 18.985 1.00 80.81 101 HIS A CA 1
ATOM 786 C C . HIS A 1 101 ? -24.062 -3.095 19.204 1.00 80.81 101 HIS A C 1
ATOM 788 O O . HIS A 1 101 ? -24.422 -2.530 20.239 1.00 80.81 101 HIS A O 1
ATOM 794 N N . LEU A 1 102 ? -23.394 -2.443 18.247 1.00 80.19 102 LEU A N 1
ATOM 795 C CA . LEU A 1 102 ? -23.132 -1.004 18.312 1.00 80.19 102 LEU A CA 1
ATOM 796 C C . LEU A 1 102 ? -24.445 -0.214 18.251 1.00 80.19 102 LEU A C 1
ATOM 798 O O . LEU A 1 102 ? -24.644 0.672 19.082 1.00 80.19 102 LEU A O 1
ATOM 802 N N . THR A 1 103 ? -25.362 -0.558 17.342 1.00 82.75 103 THR A N 1
ATOM 803 C CA . THR A 1 103 ? -26.679 0.090 17.233 1.00 82.75 103 THR A CA 1
ATOM 804 C C . THR A 1 103 ? -27.478 -0.022 18.533 1.00 82.75 103 THR A C 1
ATOM 806 O O . THR A 1 103 ? -27.945 0.997 19.041 1.00 82.75 103 THR A O 1
ATOM 809 N N . GLU A 1 104 ? -27.556 -1.212 19.135 1.00 83.69 104 GLU A N 1
ATOM 810 C CA . GLU A 1 104 ? -28.261 -1.428 20.408 1.00 83.69 104 GLU A CA 1
ATOM 811 C C . GLU A 1 104 ? -27.672 -0.581 21.553 1.00 83.69 104 GLU A C 1
ATOM 813 O O . GLU A 1 104 ? -28.402 0.064 22.314 1.00 83.69 104 GLU A O 1
ATOM 818 N N . LYS A 1 105 ? -26.338 -0.512 21.652 1.00 78.50 105 LYS A N 1
ATOM 819 C CA . LYS A 1 105 ? -25.639 0.306 22.656 1.00 78.50 105 LYS A CA 1
ATOM 820 C C . LYS A 1 105 ? -25.982 1.795 22.522 1.00 78.50 105 LYS A C 1
ATOM 822 O O . LYS A 1 105 ? -26.235 2.453 23.535 1.00 78.50 105 LYS A O 1
ATOM 827 N N . TYR A 1 106 ? -25.981 2.340 21.305 1.00 79.94 106 TYR A N 1
ATOM 828 C CA . TYR A 1 106 ? -26.267 3.760 21.070 1.00 79.94 106 TYR A CA 1
ATOM 829 C C . TYR A 1 106 ? -27.754 4.109 21.266 1.00 79.94 106 TYR A C 1
ATOM 831 O O . TYR A 1 106 ? -28.059 5.173 21.819 1.00 79.94 106 TYR A O 1
ATOM 839 N N . ASP A 1 107 ? -28.673 3.205 20.922 1.00 80.62 107 ASP A N 1
ATOM 840 C CA . ASP A 1 107 ? -30.110 3.375 21.173 1.00 80.62 107 ASP A CA 1
ATOM 841 C C . ASP A 1 107 ? -30.420 3.438 22.675 1.00 80.62 107 ASP A C 1
ATOM 843 O O . ASP A 1 107 ? -31.112 4.353 23.137 1.00 80.62 107 ASP A O 1
ATOM 847 N N . HIS A 1 108 ? -29.842 2.541 23.480 1.00 75.81 108 HIS A N 1
ATOM 848 C CA . HIS A 1 108 ? -30.032 2.543 24.934 1.00 75.81 108 HIS A CA 1
ATOM 849 C C . HIS A 1 108 ? -29.519 3.822 25.613 1.00 75.81 108 HIS A C 1
ATOM 851 O O . HIS A 1 108 ? -30.160 4.334 26.538 1.00 75.81 108 HIS A O 1
ATOM 857 N N . ILE A 1 109 ? -28.389 4.370 25.156 1.00 76.44 109 ILE A N 1
ATOM 858 C CA . ILE A 1 109 ? -27.845 5.641 25.663 1.00 76.44 109 ILE A CA 1
ATOM 859 C C . ILE A 1 109 ? -28.776 6.804 25.303 1.00 76.44 109 ILE A C 1
ATOM 861 O O . ILE A 1 109 ? -29.039 7.676 26.139 1.00 76.44 109 ILE A O 1
ATOM 865 N N . THR A 1 110 ? -29.313 6.805 24.084 1.00 78.44 110 THR A N 1
ATOM 866 C CA . THR A 1 110 ? -30.206 7.858 23.592 1.00 78.44 110 THR A CA 1
ATOM 867 C C . THR A 1 110 ? -31.524 7.860 24.363 1.00 78.44 110 THR A C 1
ATOM 869 O O . THR A 1 110 ? -31.898 8.882 24.941 1.00 78.44 110 THR A O 1
ATOM 872 N N . LEU A 1 111 ? -32.174 6.702 24.496 1.00 77.25 111 LEU A N 1
ATOM 873 C CA . LEU A 1 111 ? -33.412 6.544 25.266 1.00 77.25 111 LEU A CA 1
ATOM 874 C C . LEU A 1 111 ? -33.214 6.841 26.761 1.00 77.25 111 LEU A C 1
ATOM 876 O O . LEU A 1 111 ? -34.059 7.480 27.389 1.00 77.25 111 LEU A O 1
ATOM 880 N N . GLY A 1 112 ? -32.077 6.440 27.338 1.00 71.94 112 GLY A N 1
ATOM 881 C CA . GLY A 1 112 ? -31.721 6.765 28.721 1.00 71.94 112 GLY A CA 1
ATOM 882 C C . GLY A 1 112 ? -31.530 8.267 28.957 1.00 71.94 112 GLY A C 1
ATOM 883 O O . GLY A 1 112 ? -31.920 8.784 30.007 1.00 71.94 112 GLY A O 1
ATOM 884 N N . THR A 1 113 ? -30.982 8.980 27.971 1.00 72.94 113 THR A N 1
ATOM 885 C CA . THR A 1 113 ? -30.792 10.438 28.017 1.00 72.94 113 THR A CA 1
ATOM 886 C C . THR A 1 113 ? -32.120 11.181 27.872 1.00 72.94 113 THR A C 1
ATOM 888 O O . THR A 1 113 ? -32.381 12.114 28.633 1.00 72.94 113 THR A O 1
ATOM 891 N N . LEU A 1 114 ? -32.995 10.736 26.965 1.00 73.12 114 LEU A N 1
ATOM 892 C CA . LEU A 1 114 ? -34.339 11.295 26.786 1.00 73.12 114 LEU A CA 1
ATOM 893 C C . LEU A 1 114 ? -35.192 11.108 28.047 1.00 73.12 114 LEU A C 1
ATOM 895 O O . LEU A 1 114 ? -35.714 12.086 28.575 1.00 73.12 114 LEU A O 1
ATOM 899 N N . ARG A 1 115 ? -35.205 9.903 28.633 1.00 67.38 115 ARG A N 1
ATOM 900 C CA . ARG A 1 115 ? -35.932 9.623 29.884 1.00 67.38 115 ARG A CA 1
ATOM 901 C C . ARG A 1 115 ? -35.461 10.488 31.060 1.00 67.38 115 ARG A C 1
ATOM 903 O O . ARG A 1 115 ? -36.259 10.860 31.914 1.00 67.38 115 ARG A O 1
ATOM 910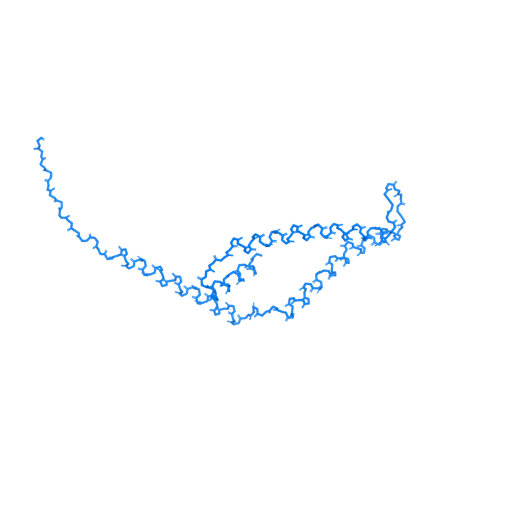 N N . LYS A 1 116 ? -34.163 10.808 31.123 1.00 60.28 116 LYS A N 1
ATOM 911 C CA . LYS A 1 116 ? -33.586 11.683 32.160 1.00 60.28 116 LYS A CA 1
ATOM 912 C C . LYS A 1 116 ? -33.974 13.155 31.964 1.00 60.28 116 LYS A C 1
ATOM 914 O O . LYS A 1 116 ? -34.112 13.879 32.947 1.00 60.28 116 LYS A O 1
ATOM 919 N N . ASN A 1 117 ? -34.172 13.584 30.719 1.00 59.25 117 ASN A N 1
ATOM 920 C CA . ASN A 1 117 ? -34.653 14.927 30.391 1.00 59.25 117 ASN A CA 1
ATOM 921 C C . ASN A 1 117 ? -36.183 15.067 30.523 1.00 59.25 117 ASN A C 1
ATOM 923 O O . ASN A 1 117 ? -36.665 16.178 30.723 1.00 59.25 117 ASN A O 1
ATOM 927 N N . GLU A 1 118 ? -36.935 13.964 30.459 1.00 60.78 118 GLU A N 1
ATOM 928 C CA . GLU A 1 118 ? -38.394 13.923 30.655 1.00 60.78 118 GLU A CA 1
ATOM 929 C C . GLU A 1 118 ? -38.828 13.816 32.128 1.00 60.78 118 GLU A C 1
ATOM 931 O O . GLU A 1 118 ? -39.986 14.095 32.445 1.00 60.78 118 GLU A O 1
ATOM 936 N N . THR A 1 119 ? -37.932 13.472 33.066 1.00 47.94 119 THR A N 1
ATOM 937 C CA . THR A 1 119 ? -38.248 13.601 34.499 1.00 47.94 119 THR A CA 1
ATOM 938 C C . THR A 1 119 ? -38.458 15.081 34.860 1.00 47.94 119 THR A C 1
ATOM 940 O O . THR A 1 119 ? -37.531 15.879 34.699 1.00 47.94 119 THR A O 1
ATOM 943 N N . PRO A 1 120 ? -39.652 15.492 35.333 1.00 47.81 120 PRO A N 1
ATOM 944 C CA . PRO A 1 120 ? -40.062 16.885 35.266 1.00 47.81 120 PRO A CA 1
ATOM 945 C C . PRO A 1 120 ? -39.316 17.739 36.284 1.00 47.81 120 PRO A C 1
ATOM 947 O O . PRO A 1 120 ? -39.328 17.473 37.488 1.00 47.81 120 PRO A O 1
ATOM 950 N N . LYS A 1 121 ? -38.794 18.870 35.811 1.00 48.50 121 LYS A N 1
ATOM 951 C CA . LYS A 1 121 ? -38.620 20.082 36.613 1.00 48.50 121 LYS A CA 1
ATOM 952 C C . LYS A 1 121 ? -40.024 20.579 37.004 1.00 48.50 121 LYS A C 1
ATOM 954 O O . LYS A 1 121 ? -40.557 21.498 36.393 1.00 48.50 121 LYS A O 1
ATOM 959 N N . SER A 1 122 ? -40.671 19.902 37.955 1.00 48.94 122 SER A N 1
ATOM 960 C CA . SER A 1 122 ? -42.018 20.237 38.421 1.00 48.94 122 SER A CA 1
ATOM 961 C C . SER A 1 122 ? -42.002 21.602 39.116 1.00 48.94 122 SER A C 1
ATOM 963 O O . SER A 1 122 ? -41.459 21.749 40.207 1.00 48.94 122 SER A O 1
ATOM 965 N N . THR A 1 123 ? -42.598 22.591 38.442 1.00 51.81 123 THR A N 1
ATOM 966 C CA . THR A 1 123 ? -43.430 23.676 38.997 1.00 51.81 123 THR A CA 1
ATOM 967 C C . THR A 1 123 ? -42.929 24.393 40.261 1.00 51.81 123 THR A C 1
ATOM 969 O O . THR A 1 123 ? -43.248 23.991 41.378 1.00 51.81 123 THR A O 1
ATOM 972 N N . LYS A 1 124 ? -42.290 25.562 40.096 1.00 37.00 124 LYS A N 1
ATOM 973 C CA . LYS A 1 124 ? -42.476 26.666 41.057 1.00 37.00 124 LYS A CA 1
ATOM 974 C C . LYS A 1 124 ? -43.609 27.565 40.537 1.00 37.00 124 LYS A C 1
ATOM 976 O O . LYS A 1 124 ? -43.536 27.944 39.368 1.00 37.00 124 LYS A O 1
ATOM 981 N N . PRO A 1 125 ? -44.643 27.879 41.340 1.00 44.31 125 PRO A N 1
ATOM 982 C CA . PRO A 1 125 ? -45.729 28.755 40.912 1.00 44.31 125 PRO A CA 1
ATOM 983 C C . PRO A 1 125 ? -45.200 30.169 40.668 1.00 44.31 125 PRO A C 1
ATOM 985 O O . PRO A 1 125 ? -44.426 30.694 41.466 1.00 44.31 125 PRO A O 1
ATOM 988 N N . THR A 1 126 ? -45.612 30.769 39.557 1.00 51.50 126 THR A N 1
ATOM 989 C CA . THR A 1 126 ? -45.381 32.177 39.239 1.00 51.50 126 THR A CA 1
ATOM 990 C C . THR A 1 126 ? -46.254 33.032 40.159 1.00 51.50 126 THR A C 1
ATOM 992 O O . THR A 1 126 ? -47.478 32.993 40.063 1.00 51.50 126 THR A O 1
ATOM 995 N N . GLU A 1 127 ? -45.630 33.768 41.075 1.00 43.53 127 GLU A N 1
ATOM 996 C CA . GLU A 1 127 ? -46.293 34.787 41.893 1.00 43.53 127 GLU A CA 1
ATOM 997 C C . GLU A 1 127 ? -46.589 36.020 41.012 1.00 43.53 127 GLU A C 1
ATOM 999 O O . GLU A 1 127 ? -45.728 36.406 40.211 1.00 43.53 127 GLU A O 1
ATOM 1004 N N . PRO A 1 128 ? -47.806 36.599 41.055 1.00 46.06 128 PRO A N 1
ATOM 1005 C CA . PRO A 1 128 ? -48.207 37.634 40.111 1.00 46.06 128 PRO A CA 1
ATOM 1006 C C . PRO A 1 128 ? -47.503 38.967 40.383 1.00 46.06 128 PRO A C 1
ATOM 1008 O O . PRO A 1 128 ? -47.241 39.342 41.524 1.00 46.06 128 PRO A O 1
ATOM 1011 N N . ALA A 1 129 ? -47.234 39.684 39.291 1.00 49.72 129 ALA A N 1
ATOM 1012 C CA . ALA A 1 129 ? -46.629 41.007 39.258 1.00 49.72 129 ALA A CA 1
ATOM 1013 C C . ALA A 1 129 ? -47.274 41.982 40.261 1.00 49.72 129 ALA A C 1
ATOM 1015 O O . ALA A 1 129 ? -48.478 42.232 40.206 1.00 49.72 129 ALA A O 1
ATOM 1016 N N . GLN A 1 130 ? -46.453 42.570 41.133 1.00 36.78 130 GLN A N 1
ATOM 1017 C CA . GLN A 1 130 ? -46.800 43.755 41.915 1.00 36.78 130 GLN A CA 1
ATOM 1018 C C . GLN A 1 130 ? -46.114 44.966 41.276 1.00 36.78 130 GLN A C 1
ATOM 1020 O O . GLN A 1 130 ? -44.894 45.001 41.124 1.00 36.78 130 GLN A O 1
ATOM 1025 N N . VAL A 1 131 ? -46.949 45.917 40.859 1.00 42.22 131 VAL A N 1
ATOM 1026 C CA . VAL A 1 131 ? -46.609 47.251 40.360 1.00 42.22 131 VAL A CA 1
ATOM 1027 C C . VAL A 1 131 ? -46.402 48.165 41.565 1.00 42.22 131 VAL A C 1
ATOM 1029 O O . VAL A 1 131 ? -47.381 48.396 42.268 1.00 42.22 131 VAL A O 1
ATOM 1032 N N . VAL A 1 132 ? -45.189 48.698 41.761 1.00 40.91 132 VAL A N 1
ATOM 1033 C CA . VAL A 1 132 ? -44.898 50.045 42.309 1.00 40.91 132 VAL A CA 1
ATOM 1034 C C . VAL A 1 132 ? -43.566 50.517 41.736 1.00 40.91 132 VAL A C 1
ATOM 1036 O O . VAL A 1 132 ? -42.598 49.727 41.799 1.00 40.91 132 VAL A O 1
#

Radius of gyration: 29.44 Å; chains: 1; bounding box: 67×65×72 Å

Secondary structure (DSSP, 8-state):
-HHHHHHHHHHHHHHSS--HHHHHHHHHHHHHHHHHHHHHHHHHHHHHTT--TTSPPPHHHHHHHHHHHHHHHHHHHHHHHHHHHHH----THHHHHHHHHHHHHHHHHHHHHHHHHHS-------PPPPP-

Sequence (132 aa):
MIMVADTVDYGEFKLGSRCESTAYSVQTLVVKAGSAFAAFFICISLTAVDYVPNIEQSPETVFGMQCIMVGLPAFFFAIALIIYFRFYKLNGAYHQQIQDHLTEKYDHITLGTLRKNETPKSTKPTEPAQVV

pLDDT: mean 78.52, std 14.33, range [36.78, 94.62]